Protein AF-A0A3A8MPB4-F1 (afdb_monomer)

Organism: NCBI:txid2316726

Radius of gyration: 15.82 Å; Cα contacts (8 Å, |Δi|>4): 151; chains: 1; bounding box: 32×38×38 Å

Mean predicted aligned error: 8.52 Å

Solvent-accessible surface area (backbone atoms only — not comparable to full-atom values): 6902 Å² total; per-residue (Å²): 133,52,73,61,56,52,35,52,52,52,51,55,52,46,45,71,63,47,26,82,72,33,52,68,92,41,68,49,80,48,73,33,69,42,77,19,94,80,68,63,79,90,67,67,32,68,52,77,57,98,90,45,29,35,36,37,81,90,43,82,70,82,65,63,92,92,56,89,81,86,77,69,76,42,76,46,53,72,68,57,28,54,55,50,46,54,48,70,39,97,86,18,89,49,46,35,82,66,45,72,51,76,50,49,20,57,73,78,67,84,126

Structure (mmCIF, N/CA/C/O backbone):
data_AF-A0A3A8MPB4-F1
#
_entry.id   AF-A0A3A8MPB4-F1
#
loop_
_atom_site.group_PDB
_atom_site.id
_atom_site.type_symbol
_atom_site.label_atom_id
_atom_site.label_alt_id
_atom_site.label_comp_id
_atom_site.label_asym_id
_atom_site.label_entity_id
_atom_site.label_seq_id
_atom_site.pdbx_PDB_ins_code
_atom_site.Cartn_x
_atom_site.Cartn_y
_atom_site.Cartn_z
_atom_site.occupancy
_atom_site.B_iso_or_equiv
_atom_site.auth_seq_id
_atom_site.auth_comp_id
_atom_site.auth_asym_id
_atom_site.auth_atom_id
_atom_site.pdbx_PDB_model_num
ATOM 1 N N . MET A 1 1 ? 17.895 13.078 -4.758 1.00 63.44 1 MET A N 1
ATOM 2 C CA . MET A 1 1 ? 17.176 12.393 -3.657 1.00 63.44 1 MET A CA 1
ATOM 3 C C . MET A 1 1 ? 17.333 10.894 -3.877 1.00 63.44 1 MET A C 1
ATOM 5 O O . MET A 1 1 ? 17.148 10.468 -5.008 1.00 63.44 1 MET A O 1
ATOM 9 N N . THR A 1 2 ? 17.754 10.116 -2.877 1.00 87.12 2 THR A N 1
ATOM 10 C CA . THR A 1 2 ? 17.976 8.663 -3.038 1.00 87.12 2 THR A CA 1
ATOM 11 C C . THR A 1 2 ? 16.652 7.891 -3.029 1.00 87.12 2 THR A C 1
ATOM 13 O O . THR A 1 2 ? 15.667 8.369 -2.464 1.00 87.12 2 THR A O 1
ATOM 16 N N . GLU A 1 3 ? 16.628 6.687 -3.611 1.00 82.12 3 GLU A N 1
ATOM 17 C CA . GLU A 1 3 ? 15.469 5.772 -3.602 1.00 82.12 3 GLU A CA 1
ATOM 18 C C . GLU A 1 3 ? 14.951 5.533 -2.171 1.00 82.12 3 GLU A C 1
ATOM 20 O O . GLU A 1 3 ? 13.760 5.684 -1.898 1.00 82.12 3 GLU A O 1
ATOM 25 N N . SER A 1 4 ? 15.85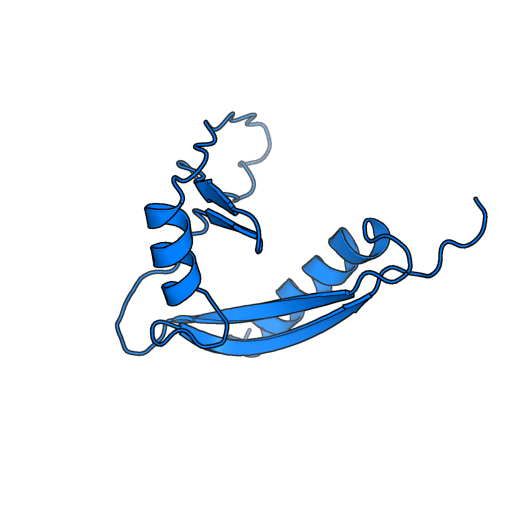9 5.301 -1.217 1.00 85.81 4 SER A N 1
ATOM 26 C CA . SER A 1 4 ? 15.524 5.159 0.205 1.00 85.81 4 SER A CA 1
ATOM 27 C C . SER A 1 4 ? 14.957 6.441 0.824 1.00 85.81 4 SER A C 1
ATOM 29 O O . SER A 1 4 ? 14.093 6.370 1.696 1.00 85.81 4 SER A O 1
ATOM 31 N N . GLY A 1 5 ? 15.415 7.619 0.388 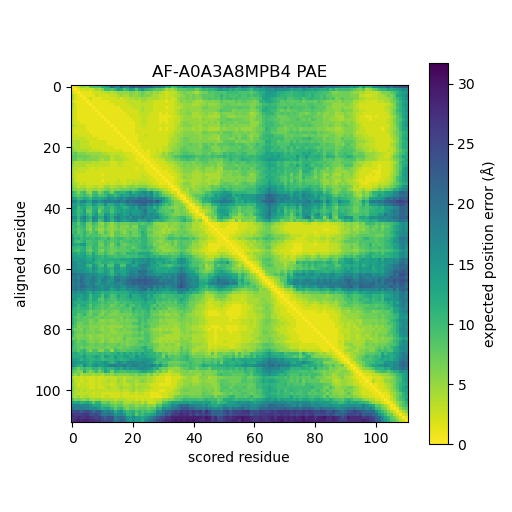1.00 88.75 5 GLY A N 1
ATOM 32 C CA . GLY A 1 5 ? 14.875 8.904 0.838 1.00 88.75 5 GLY A CA 1
ATOM 33 C C . GLY A 1 5 ? 13.437 9.128 0.364 1.00 88.75 5 GLY A C 1
ATOM 34 O O . GLY A 1 5 ? 12.583 9.531 1.154 1.00 88.75 5 GLY A O 1
ATOM 35 N N . VAL A 1 6 ? 13.150 8.795 -0.899 1.00 86.69 6 VAL A N 1
ATOM 36 C CA . VAL A 1 6 ? 11.789 8.840 -1.459 1.00 86.69 6 VAL A CA 1
ATOM 37 C C . VAL A 1 6 ? 10.877 7.847 -0.737 1.00 86.69 6 VAL A C 1
ATOM 39 O O . VAL A 1 6 ? 9.784 8.224 -0.318 1.00 86.69 6 VAL A O 1
ATOM 42 N N . ALA A 1 7 ? 11.339 6.609 -0.534 1.00 87.69 7 ALA A N 1
ATOM 43 C CA . ALA A 1 7 ? 10.602 5.569 0.180 1.00 87.69 7 ALA A CA 1
ATOM 44 C C . ALA A 1 7 ? 10.199 6.013 1.596 1.00 87.69 7 ALA A C 1
ATOM 46 O O . ALA A 1 7 ? 9.019 5.970 1.941 1.00 87.69 7 ALA A O 1
ATOM 47 N N . LYS A 1 8 ? 11.153 6.525 2.386 1.00 90.31 8 LYS A N 1
ATOM 48 C CA . LYS A 1 8 ? 10.888 7.042 3.739 1.00 90.31 8 LYS A CA 1
ATOM 49 C C . LYS A 1 8 ? 9.881 8.192 3.733 1.00 90.31 8 LYS A C 1
ATOM 51 O O . LYS A 1 8 ? 8.968 8.204 4.551 1.00 90.31 8 LYS A O 1
ATOM 56 N N . ASN A 1 9 ? 10.006 9.133 2.794 1.00 90.62 9 ASN A N 1
ATOM 57 C CA . ASN A 1 9 ? 9.058 10.241 2.671 1.00 90.62 9 ASN A CA 1
ATOM 58 C C . ASN A 1 9 ? 7.636 9.734 2.371 1.00 90.62 9 ASN A C 1
ATOM 60 O O . ASN A 1 9 ? 6.685 10.141 3.035 1.00 90.62 9 ASN A O 1
ATOM 64 N N . LYS A 1 10 ? 7.488 8.798 1.423 1.00 88.19 10 LYS A N 1
ATOM 65 C CA . LYS A 1 10 ? 6.187 8.204 1.076 1.00 88.19 10 LYS A CA 1
ATOM 66 C C . LYS A 1 10 ? 5.564 7.451 2.253 1.00 88.19 10 LYS A C 1
ATOM 68 O O . LYS A 1 10 ? 4.376 7.638 2.503 1.00 88.19 10 LYS A O 1
ATOM 73 N N . LEU A 1 11 ? 6.347 6.674 3.004 1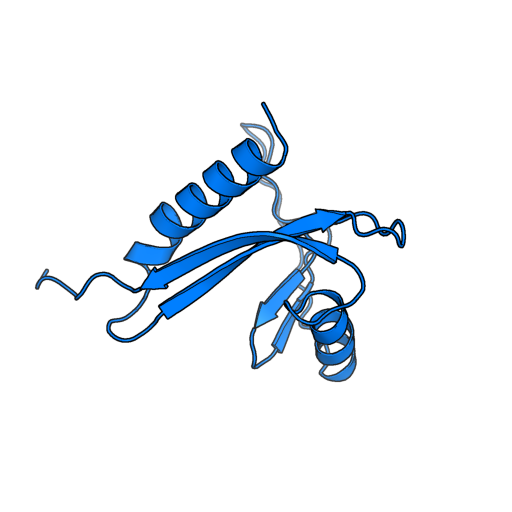.00 89.94 11 LEU A N 1
ATOM 74 C CA . LEU A 1 11 ? 5.861 5.981 4.203 1.00 89.94 11 LEU A CA 1
ATOM 75 C C . LEU A 1 11 ? 5.406 6.963 5.294 1.00 89.94 11 LEU A C 1
ATOM 77 O O . LEU A 1 11 ? 4.306 6.806 5.819 1.00 89.94 11 LEU A O 1
ATOM 81 N N . ALA A 1 12 ? 6.156 8.043 5.534 1.00 90.62 12 ALA A N 1
ATOM 82 C CA . ALA A 1 12 ? 5.756 9.092 6.475 1.00 90.62 12 ALA A CA 1
ATOM 83 C C . ALA A 1 12 ? 4.481 9.842 6.032 1.00 90.62 12 ALA A C 1
ATOM 85 O O . ALA A 1 12 ? 3.669 10.270 6.853 1.00 90.62 12 ALA A O 1
ATOM 86 N N . VAL A 1 13 ? 4.277 10.026 4.720 1.00 90.44 13 VAL A N 1
ATOM 87 C CA . VAL A 1 13 ? 3.019 10.566 4.173 1.00 90.44 13 VAL A CA 1
ATOM 88 C C . VAL A 1 13 ? 1.862 9.590 4.401 1.00 90.44 13 VAL A C 1
ATOM 90 O O . VAL A 1 13 ? 0.781 10.040 4.781 1.00 90.44 13 VAL A O 1
ATOM 93 N N . CYS A 1 14 ? 2.077 8.286 4.190 1.00 87.38 14 CYS A N 1
ATOM 94 C CA . CYS A 1 14 ? 1.081 7.252 4.476 1.00 87.38 14 CYS A CA 1
ATOM 95 C C . CYS A 1 14 ? 0.666 7.266 5.945 1.00 87.38 14 CYS A C 1
ATOM 97 O O . CYS A 1 14 ? -0.524 7.359 6.219 1.00 87.38 14 CYS A O 1
ATOM 99 N N . GLU A 1 15 ? 1.618 7.242 6.877 1.00 90.50 15 GLU A N 1
ATOM 100 C CA . GLU A 1 15 ? 1.332 7.300 8.314 1.00 90.50 15 GLU A CA 1
ATOM 101 C C . GLU A 1 15 ? 0.516 8.544 8.676 1.00 90.50 15 GLU A C 1
ATOM 103 O O . GLU A 1 15 ? -0.540 8.436 9.293 1.00 90.50 15 GLU A O 1
ATOM 108 N N . ARG A 1 16 ? 0.936 9.730 8.220 1.00 91.69 16 ARG A N 1
ATOM 109 C CA . ARG A 1 16 ? 0.230 10.983 8.525 1.00 91.69 16 ARG A CA 1
ATOM 110 C C . ARG A 1 16 ? -1.210 11.011 8.001 1.00 91.69 16 ARG A C 1
ATOM 112 O O . ARG A 1 16 ? -2.045 11.702 8.575 1.00 91.69 16 ARG A O 1
ATOM 119 N N . ARG A 1 17 ? -1.497 10.318 6.893 1.00 88.00 17 ARG A N 1
ATOM 120 C CA . ARG A 1 17 ? -2.832 10.293 6.271 1.00 88.00 17 ARG A CA 1
ATOM 121 C C . ARG A 1 17 ? -3.713 9.160 6.785 1.00 88.00 17 ARG A C 1
ATOM 123 O O . ARG A 1 17 ? -4.896 9.385 7.000 1.00 88.00 17 ARG A O 1
ATOM 130 N N . LEU A 1 18 ? -3.155 7.963 6.949 1.00 85.12 18 LEU A N 1
ATOM 131 C CA . LEU A 1 18 ? -3.894 6.768 7.355 1.00 85.12 18 LEU A CA 1
ATOM 132 C C . LEU A 1 18 ? -3.952 6.608 8.870 1.00 85.12 18 LEU A C 1
ATOM 134 O O . LEU A 1 18 ? -4.978 6.175 9.373 1.00 85.12 18 LEU A O 1
ATOM 138 N N . GLY A 1 19 ? -2.900 6.981 9.601 1.00 88.38 19 GLY A N 1
ATOM 139 C CA . GLY A 1 19 ? -2.834 6.866 11.060 1.00 88.38 19 GLY A CA 1
ATOM 140 C C . GLY A 1 19 ? -4.055 7.458 11.778 1.00 88.38 19 GLY A C 1
ATOM 141 O O . GLY A 1 19 ? -4.644 6.762 12.599 1.00 88.38 19 GLY A O 1
ATOM 142 N N . PRO A 1 20 ? -4.519 8.675 11.430 1.00 88.88 20 PRO A N 1
ATOM 143 C CA . PRO A 1 20 ? -5.726 9.258 12.026 1.00 88.88 20 PRO A CA 1
ATOM 144 C C . PRO A 1 20 ? -7.046 8.559 11.660 1.00 88.88 20 PRO A C 1
ATOM 146 O O . PRO A 1 20 ? -8.064 8.827 12.291 1.00 88.88 20 PRO A O 1
ATOM 149 N N . LEU A 1 21 ? -7.057 7.718 10.621 1.00 87.25 21 LEU A N 1
ATOM 150 C CA . LEU A 1 21 ? -8.236 6.972 10.163 1.00 87.25 21 LEU A CA 1
ATOM 151 C C . LEU A 1 21 ? -8.319 5.574 10.789 1.00 87.25 21 LEU A C 1
ATOM 153 O O . LEU A 1 21 ? -9.335 4.896 10.646 1.00 87.25 21 LEU A O 1
ATOM 157 N N . LEU A 1 22 ? -7.252 5.123 11.451 1.00 85.06 22 LEU A N 1
ATOM 158 C CA . LEU A 1 22 ? -7.195 3.810 12.073 1.00 85.06 22 LEU A CA 1
ATOM 159 C C . LEU A 1 22 ? -7.962 3.793 13.395 1.00 85.06 22 LEU A C 1
ATOM 161 O O . LEU A 1 22 ? -7.772 4.653 14.253 1.00 85.06 22 LEU A O 1
ATOM 165 N N . GLN A 1 23 ? -8.795 2.769 13.573 1.00 85.38 23 GLN A N 1
ATOM 166 C CA . GLN A 1 23 ? -9.454 2.503 14.848 1.00 85.38 23 GLN A CA 1
ATOM 167 C C . GLN A 1 23 ? -8.432 2.119 15.927 1.00 85.38 23 GLN A C 1
ATOM 169 O O . GLN A 1 23 ? -7.351 1.599 15.634 1.00 85.38 23 GLN A O 1
ATOM 174 N N . SER A 1 24 ? -8.801 2.338 17.192 1.00 85.44 24 SER A N 1
ATOM 175 C CA . SER A 1 24 ? -7.996 1.885 18.328 1.00 85.44 24 SER A CA 1
ATOM 176 C C . SER A 1 24 ? -7.761 0.373 18.245 1.00 85.44 24 SER A C 1
ATOM 178 O O . SER A 1 24 ? -8.678 -0.390 17.950 1.00 85.44 24 SER A O 1
ATOM 180 N N . GLY A 1 2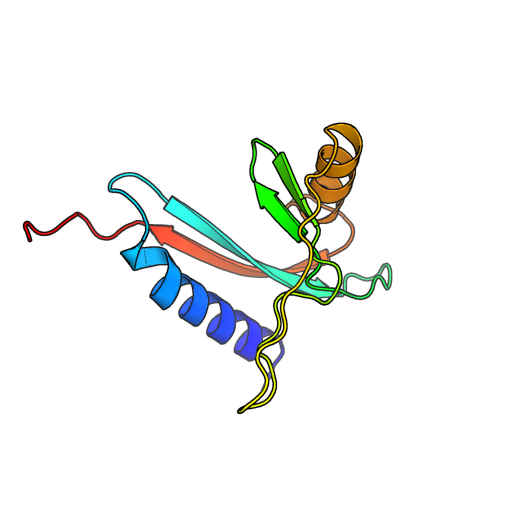5 ? -6.519 -0.055 18.470 1.00 83.00 25 GLY A N 1
ATOM 181 C CA . GLY A 1 25 ? -6.109 -1.458 18.346 1.00 83.00 25 GLY A CA 1
ATOM 182 C C . GLY A 1 25 ? -5.766 -1.913 16.922 1.00 83.00 25 GLY A C 1
ATOM 183 O O . GLY A 1 25 ? -5.225 -3.005 16.761 1.00 83.00 25 GLY A O 1
ATOM 184 N N . VAL A 1 26 ? -5.993 -1.089 15.892 1.00 83.88 26 VAL A N 1
ATOM 185 C CA . VAL A 1 26 ? -5.586 -1.400 14.514 1.00 83.88 26 VAL A CA 1
ATOM 186 C C . VAL A 1 26 ? -4.177 -0.876 14.245 1.00 83.88 26 VAL A C 1
ATOM 188 O O . VAL A 1 26 ? -3.850 0.280 14.523 1.00 83.88 26 VAL A O 1
ATOM 191 N N . SER A 1 27 ? -3.337 -1.726 13.652 1.00 85.75 27 SER A N 1
ATOM 192 C CA . SER A 1 27 ? -1.991 -1.357 13.208 1.00 85.75 27 SER A CA 1
ATOM 193 C C . SER A 1 27 ? -1.776 -1.714 11.747 1.00 85.75 27 SER A C 1
ATOM 195 O O . SER A 1 27 ? -2.163 -2.797 11.316 1.00 85.75 27 SER A O 1
ATOM 197 N N . ILE A 1 28 ? -1.104 -0.832 11.013 1.00 85.25 28 ILE A N 1
ATOM 198 C CA . ILE A 1 28 ? -0.714 -1.038 9.621 1.00 85.25 28 ILE A CA 1
ATOM 199 C C . ILE A 1 28 ? 0.786 -1.311 9.552 1.00 85.25 28 ILE A C 1
ATOM 201 O O . ILE A 1 28 ? 1.591 -0.631 10.191 1.00 85.25 28 ILE A O 1
ATOM 205 N N . ARG A 1 29 ? 1.165 -2.273 8.708 1.00 87.75 29 ARG A N 1
ATOM 206 C CA . ARG A 1 29 ? 2.527 -2.427 8.189 1.00 87.75 29 ARG A CA 1
ATOM 207 C C . ARG A 1 29 ? 2.561 -1.865 6.769 1.00 87.75 29 ARG A C 1
ATOM 209 O O . ARG A 1 29 ? 2.013 -2.469 5.855 1.00 87.75 29 ARG A O 1
ATOM 216 N N . ALA A 1 30 ? 3.207 -0.721 6.587 1.00 85.75 30 ALA A N 1
ATOM 217 C CA . ALA A 1 30 ? 3.398 -0.099 5.284 1.00 85.75 30 ALA A CA 1
ATOM 218 C C . ALA A 1 30 ? 4.767 -0.478 4.706 1.00 85.75 30 ALA A C 1
ATOM 220 O O . ALA A 1 30 ? 5.782 -0.456 5.405 1.00 85.75 30 ALA A O 1
ATOM 221 N N . LEU A 1 31 ? 4.791 -0.826 3.421 1.00 85.00 31 LEU A N 1
ATOM 222 C CA . LEU A 1 31 ? 5.982 -1.282 2.709 1.00 85.00 31 LEU A CA 1
ATOM 223 C C . LEU A 1 31 ? 6.244 -0.363 1.520 1.00 85.00 31 LEU A C 1
ATOM 225 O O . LEU A 1 31 ? 5.350 -0.098 0.721 1.00 85.00 31 LEU A O 1
ATOM 229 N N . ALA A 1 32 ? 7.481 0.101 1.394 1.00 85.44 32 ALA A N 1
ATOM 230 C CA . ALA A 1 32 ? 7.973 0.748 0.193 1.00 85.44 32 ALA A CA 1
ATOM 231 C C . ALA A 1 32 ? 8.808 -0.271 -0.578 1.00 85.44 32 ALA A C 1
ATOM 233 O O . ALA A 1 32 ? 9.885 -0.691 -0.141 1.00 85.44 32 ALA A O 1
ATOM 234 N N . LEU A 1 33 ? 8.272 -0.677 -1.717 1.00 81.31 33 LEU A N 1
ATOM 235 C CA . LEU A 1 33 ? 8.859 -1.670 -2.595 1.00 81.31 33 LEU A CA 1
ATOM 236 C C . LEU A 1 33 ? 9.484 -0.973 -3.807 1.00 81.31 33 LEU A C 1
ATOM 238 O O . LEU A 1 33 ? 8.945 0.002 -4.328 1.00 81.31 33 LEU A O 1
ATOM 242 N N . GLY A 1 34 ? 10.640 -1.470 -4.226 1.00 78.00 34 GLY A N 1
ATOM 243 C CA . GLY A 1 34 ? 11.340 -1.056 -5.433 1.00 78.00 34 GLY A CA 1
ATOM 244 C C . GLY A 1 34 ? 11.270 -2.126 -6.509 1.00 78.00 34 GLY A C 1
ATOM 245 O O . GLY A 1 34 ? 10.874 -3.270 -6.262 1.00 78.00 34 GLY A O 1
ATOM 246 N N . LYS A 1 35 ? 11.712 -1.759 -7.712 1.00 75.56 35 LYS A N 1
ATOM 247 C CA . LYS A 1 35 ? 11.828 -2.690 -8.835 1.00 75.56 35 LYS A CA 1
ATOM 248 C C . LYS A 1 35 ? 12.773 -3.840 -8.456 1.00 75.56 35 LYS A C 1
ATOM 250 O O . LYS A 1 35 ? 13.937 -3.599 -8.139 1.00 75.56 35 LYS A O 1
ATOM 255 N N . GLY A 1 36 ? 12.266 -5.074 -8.461 1.00 69.56 36 GLY A N 1
ATOM 256 C CA . GLY A 1 36 ? 13.091 -6.273 -8.308 1.00 69.56 36 GLY A CA 1
ATOM 257 C C . GLY A 1 36 ? 13.858 -6.608 -9.592 1.00 69.56 36 GLY A C 1
ATOM 258 O O . GLY A 1 36 ? 13.610 -6.029 -10.655 1.00 69.56 36 GLY A O 1
ATOM 259 N N . GLY A 1 37 ? 14.789 -7.563 -9.510 1.00 62.72 37 GLY A N 1
ATOM 260 C CA . GLY A 1 37 ? 15.639 -7.962 -10.643 1.00 62.72 37 GLY A CA 1
ATOM 261 C C . GLY A 1 37 ? 14.864 -8.481 -11.861 1.00 62.72 37 GLY A C 1
ATOM 262 O O . GLY A 1 37 ? 15.322 -8.321 -12.987 1.00 62.72 37 GLY A O 1
ATOM 263 N N . ALA A 1 38 ? 13.652 -9.009 -11.653 1.00 64.81 38 ALA A N 1
ATOM 264 C CA . ALA A 1 38 ? 12.781 -9.566 -12.693 1.00 64.81 38 ALA A CA 1
ATOM 265 C C . ALA A 1 38 ? 12.141 -8.523 -13.637 1.00 64.81 38 ALA A C 1
ATOM 267 O O . ALA A 1 38 ? 11.380 -8.877 -14.531 1.00 64.81 38 ALA A O 1
ATOM 268 N N . GLY A 1 39 ? 12.427 -7.228 -13.472 1.00 56.81 39 GLY A N 1
ATOM 269 C CA . GLY A 1 39 ? 12.143 -6.244 -14.520 1.00 56.81 39 GLY A CA 1
ATOM 270 C C . GLY A 1 39 ? 10.710 -5.700 -14.584 1.00 56.81 39 GLY A C 1
ATOM 271 O O . GLY A 1 39 ? 10.484 -4.756 -15.345 1.00 56.81 39 GLY A O 1
ATOM 272 N N . VAL A 1 40 ? 9.770 -6.209 -13.780 1.00 61.19 40 VAL A N 1
ATOM 273 C CA . VAL A 1 40 ? 8.357 -5.793 -13.823 1.00 61.19 40 VAL A CA 1
ATOM 274 C C . VAL A 1 40 ? 8.211 -4.325 -13.413 1.00 61.19 40 VAL A C 1
ATOM 276 O O . VAL A 1 40 ? 8.744 -3.875 -12.397 1.00 61.19 40 VAL A O 1
ATOM 279 N N . LYS A 1 41 ? 7.514 -3.544 -14.242 1.00 63.06 41 LYS A N 1
ATOM 280 C CA . LYS A 1 41 ? 7.234 -2.133 -13.968 1.00 63.06 41 LYS A CA 1
ATOM 281 C C . LYS A 1 41 ? 6.130 -2.043 -12.915 1.00 63.06 41 LYS A C 1
ATOM 283 O O . LYS A 1 41 ? 5.040 -2.570 -13.117 1.00 63.06 41 LYS A O 1
ATOM 288 N N . MET A 1 42 ? 6.408 -1.353 -11.811 1.00 63.34 42 MET A N 1
ATOM 289 C CA . MET A 1 42 ? 5.382 -1.044 -10.820 1.00 63.34 42 MET A CA 1
ATOM 290 C C . MET A 1 42 ? 4.366 -0.073 -11.416 1.00 63.34 42 MET A C 1
ATOM 292 O O . MET A 1 42 ? 4.719 1.024 -11.851 1.00 63.34 42 MET A O 1
ATOM 296 N N . HIS A 1 43 ? 3.107 -0.492 -11.425 1.00 64.94 43 HIS A N 1
ATOM 297 C CA . HIS A 1 43 ? 1.970 0.341 -11.776 1.00 64.94 43 HIS A CA 1
ATOM 298 C C . HIS A 1 43 ? 0.999 0.336 -10.595 1.00 64.94 43 HIS A C 1
ATOM 300 O O . HIS A 1 43 ? 0.624 -0.735 -10.118 1.00 64.94 43 HIS A O 1
ATOM 306 N N . ASN A 1 44 ? 0.593 1.521 -10.134 1.00 64.44 44 ASN A N 1
ATOM 307 C CA . ASN A 1 44 ? -0.358 1.703 -9.033 1.00 64.44 44 ASN A CA 1
ATOM 308 C C . ASN A 1 44 ? -1.779 1.321 -9.481 1.00 64.44 44 ASN A C 1
ATOM 310 O O . ASN A 1 44 ? -2.618 2.193 -9.684 1.00 64.44 44 ASN A O 1
ATOM 314 N N . ARG A 1 45 ? -2.022 0.025 -9.700 1.00 76.44 45 ARG A N 1
ATOM 315 C CA . ARG A 1 45 ? -3.263 -0.502 -10.291 1.00 76.44 45 ARG A CA 1
ATOM 316 C C . ARG A 1 45 ? -4.147 -1.250 -9.318 1.00 76.44 45 ARG A C 1
ATOM 318 O O . ARG A 1 45 ? -5.239 -1.632 -9.708 1.00 76.44 45 ARG A O 1
ATOM 325 N N . TYR A 1 46 ? -3.694 -1.504 -8.095 1.00 82.94 46 TYR A N 1
ATOM 326 C CA . TYR A 1 46 ? -4.446 -2.347 -7.177 1.00 82.94 46 TYR A CA 1
ATOM 327 C C . TYR A 1 46 ? -4.485 -1.774 -5.768 1.00 82.94 46 TYR A C 1
ATOM 329 O O . TYR A 1 46 ? -3.487 -1.260 -5.264 1.00 82.94 46 TYR A O 1
ATOM 337 N N . VAL A 1 47 ? -5.637 -1.933 -5.125 1.00 85.19 47 VAL A N 1
ATOM 338 C CA . VAL A 1 47 ? -5.789 -1.874 -3.672 1.00 85.19 47 VAL A CA 1
ATOM 339 C C . VAL A 1 47 ? -6.090 -3.295 -3.224 1.00 85.19 47 VAL A C 1
ATOM 341 O O . VAL A 1 47 ? -7.108 -3.855 -3.616 1.00 85.19 47 VAL A O 1
ATOM 344 N N . LEU A 1 48 ? -5.196 -3.898 -2.448 1.00 84.44 48 LEU A N 1
ATOM 345 C CA . LEU A 1 48 ? -5.335 -5.273 -1.972 1.00 84.44 48 LEU A CA 1
ATOM 346 C C . LEU A 1 48 ? -5.466 -5.285 -0.445 1.00 84.44 48 LEU A C 1
ATOM 348 O O . LEU A 1 48 ? -4.780 -4.537 0.246 1.00 84.44 48 LEU A O 1
ATOM 352 N N . THR A 1 49 ? -6.330 -6.154 0.064 1.00 82.19 49 THR A N 1
ATOM 353 C CA . THR A 1 49 ? -6.576 -6.417 1.493 1.00 82.19 49 THR A CA 1
ATOM 354 C C . THR A 1 49 ? -6.568 -7.926 1.732 1.00 82.19 49 THR A C 1
ATOM 356 O O . THR A 1 49 ? -6.600 -8.685 0.761 1.00 82.19 49 THR A O 1
ATOM 359 N N . GLU A 1 50 ? -6.581 -8.395 2.983 1.00 79.69 50 GLU A N 1
ATOM 360 C CA . GLU A 1 50 ? -6.658 -9.841 3.245 1.00 79.69 50 GLU A CA 1
ATOM 361 C C . GLU A 1 50 ? -7.955 -10.484 2.722 1.00 79.69 50 GLU A C 1
ATOM 363 O O . GLU A 1 50 ? -7.970 -11.675 2.420 1.00 79.69 50 GLU A O 1
ATOM 368 N N . VAL A 1 51 ? -9.037 -9.708 2.589 1.00 82.31 51 VAL A N 1
ATOM 369 C CA . VAL A 1 51 ? -10.368 -10.212 2.204 1.00 82.31 51 VAL A CA 1
ATOM 370 C C . VAL A 1 51 ? -10.690 -10.048 0.717 1.00 82.31 51 VAL A C 1
ATOM 372 O O . VAL A 1 51 ? -11.684 -10.593 0.244 1.00 82.31 51 VAL A O 1
ATOM 375 N N . GLY A 1 52 ? -9.879 -9.300 -0.034 1.00 86.50 52 GLY A N 1
ATOM 376 C CA . GLY A 1 52 ? -10.126 -9.056 -1.452 1.00 86.50 52 GLY A CA 1
ATOM 377 C C . GLY A 1 52 ? -9.305 -7.909 -2.028 1.00 86.50 52 GLY A C 1
ATOM 378 O O . GLY A 1 52 ? -8.403 -7.370 -1.381 1.00 86.50 52 GLY A O 1
ATOM 379 N N . GLY A 1 53 ? -9.609 -7.527 -3.266 1.00 89.00 53 GLY A N 1
ATOM 380 C CA . GLY A 1 53 ? -8.880 -6.470 -3.951 1.00 89.00 53 GLY A CA 1
ATOM 381 C C . GLY A 1 53 ? -9.697 -5.730 -4.998 1.00 89.00 53 GLY A C 1
ATOM 382 O O . GLY A 1 53 ? -10.672 -6.250 -5.535 1.00 89.00 53 GLY A O 1
ATOM 383 N N . LEU A 1 54 ? -9.265 -4.511 -5.289 1.00 90.50 54 LEU A N 1
ATOM 384 C CA . LEU A 1 54 ? -9.803 -3.643 -6.327 1.00 90.50 54 LEU A CA 1
ATOM 385 C C . LEU A 1 54 ? -8.709 -3.362 -7.350 1.00 90.50 54 LEU A C 1
ATOM 387 O O . LEU A 1 54 ? -7.583 -3.043 -6.967 1.00 90.50 54 LEU A O 1
ATOM 391 N N . ALA A 1 55 ? -9.047 -3.446 -8.632 1.00 88.94 55 ALA A N 1
ATOM 392 C CA . ALA A 1 55 ? -8.242 -2.912 -9.716 1.00 88.94 55 ALA A CA 1
ATOM 393 C C . ALA A 1 55 ? -8.699 -1.499 -10.090 1.00 88.94 55 ALA A C 1
ATOM 395 O O . ALA A 1 55 ? -9.893 -1.203 -10.128 1.00 88.94 55 ALA A O 1
ATOM 396 N N . VAL A 1 56 ? -7.715 -0.662 -10.388 1.00 86.56 56 VAL A N 1
ATOM 397 C CA . VAL A 1 56 ? -7.815 0.740 -10.781 1.00 86.56 56 VAL A CA 1
ATOM 398 C C . VAL A 1 56 ? -7.184 0.835 -12.168 1.00 86.56 56 VAL A C 1
ATOM 400 O O . VAL A 1 56 ? -6.018 0.460 -12.338 1.00 86.56 56 VAL A O 1
ATOM 403 N N . GLN A 1 57 ? -7.955 1.253 -13.170 1.00 77.56 57 GLN A N 1
ATOM 404 C CA . GLN A 1 57 ? -7.543 1.167 -14.576 1.00 77.56 57 GLN A CA 1
ATOM 405 C C . GLN A 1 57 ? -6.563 2.281 -14.944 1.00 77.56 57 GLN A C 1
ATOM 407 O O . GLN A 1 57 ? -5.517 2.028 -15.551 1.00 77.56 57 GLN A O 1
ATOM 412 N N . THR A 1 58 ? -6.880 3.506 -14.528 1.00 72.75 58 THR A N 1
ATOM 413 C CA . THR A 1 58 ? -6.120 4.713 -14.874 1.00 72.75 58 THR A CA 1
ATOM 414 C C . THR A 1 58 ? -5.001 4.981 -13.860 1.00 72.75 58 THR A C 1
ATOM 416 O O . THR A 1 58 ? -3.947 5.515 -14.208 1.00 72.75 58 THR A O 1
ATOM 419 N N . GLY A 1 59 ? -5.181 4.500 -12.627 1.00 68.12 59 GLY A N 1
ATOM 420 C CA . GLY A 1 59 ? -4.206 4.545 -11.538 1.00 68.12 59 GLY A CA 1
ATOM 421 C C . GLY A 1 59 ? -4.626 5.475 -10.398 1.00 68.12 59 GLY A C 1
ATOM 422 O O . GLY A 1 59 ? -5.578 6.236 -10.504 1.00 68.12 59 GLY A O 1
ATOM 423 N N . LEU A 1 60 ? -3.908 5.408 -9.275 1.00 70.00 60 LEU A N 1
ATOM 424 C CA . LEU A 1 60 ? -4.204 6.188 -8.058 1.00 70.00 60 LEU A CA 1
ATOM 425 C C . LEU A 1 60 ? -3.489 7.552 -7.999 1.00 70.00 60 LEU A C 1
ATOM 427 O O . LEU A 1 60 ? -3.338 8.138 -6.921 1.00 70.00 60 LEU A O 1
ATOM 431 N N . ASP A 1 61 ? -2.983 8.036 -9.131 1.00 68.25 61 ASP A N 1
ATOM 432 C CA . ASP A 1 61 ? -2.196 9.265 -9.178 1.00 68.25 61 ASP A CA 1
ATOM 433 C C . ASP A 1 61 ? -3.087 10.514 -9.071 1.00 68.25 61 ASP A C 1
ATOM 435 O O . ASP A 1 61 ? -4.285 10.495 -9.345 1.00 68.25 61 ASP A O 1
ATOM 439 N N . GLN A 1 62 ? -2.506 11.629 -8.619 1.00 63.38 62 GLN A N 1
ATOM 440 C CA . GLN A 1 62 ? -3.248 12.886 -8.540 1.00 63.38 62 GLN A CA 1
ATOM 441 C C . GLN A 1 62 ? -3.457 13.458 -9.940 1.00 63.38 62 GLN A C 1
ATOM 443 O O . GLN A 1 62 ? -2.498 13.641 -10.690 1.00 63.38 62 GLN A O 1
ATOM 448 N N . ASN A 1 63 ? -4.701 13.820 -10.242 1.00 62.03 63 ASN A N 1
ATOM 449 C CA . ASN A 1 63 ? -5.036 14.586 -11.434 1.00 62.03 63 ASN A CA 1
ATOM 450 C C . ASN A 1 63 ? -4.229 15.893 -11.495 1.00 62.03 63 ASN A C 1
ATOM 452 O O . ASN A 1 63 ? -3.950 16.527 -10.470 1.00 62.03 63 ASN A O 1
ATOM 456 N N . ALA A 1 64 ? -3.921 16.350 -12.710 1.00 61.88 64 ALA A N 1
ATOM 457 C CA . ALA A 1 64 ? -3.443 17.712 -12.915 1.00 61.88 64 ALA A CA 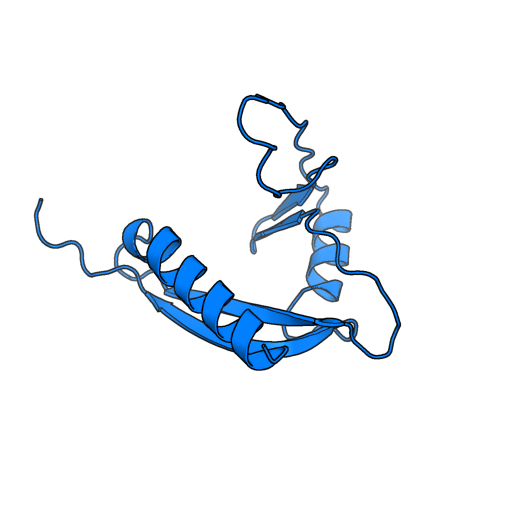1
ATOM 458 C C . ALA A 1 64 ? -4.480 18.711 -12.361 1.00 61.88 64 ALA A C 1
ATOM 460 O O . ALA A 1 64 ? -5.692 18.511 -12.516 1.00 61.88 64 ALA A O 1
ATOM 461 N N . ARG A 1 65 ? -4.015 19.785 -11.700 1.00 58.81 65 ARG A N 1
ATOM 462 C CA . ARG A 1 65 ? -4.897 20.810 -11.110 1.00 58.81 65 ARG A CA 1
ATOM 463 C C . ARG A 1 65 ? -5.941 21.266 -12.134 1.00 58.81 65 ARG A C 1
ATOM 465 O O . ARG A 1 65 ? -5.585 21.675 -13.231 1.00 58.81 65 ARG A O 1
ATOM 472 N N . GLY A 1 66 ? -7.215 21.220 -11.745 1.00 61.41 66 GLY A N 1
ATOM 473 C CA . GLY A 1 66 ? -8.341 21.648 -12.583 1.00 61.41 66 GLY A CA 1
ATOM 474 C C . GLY A 1 66 ? -9.045 20.526 -13.349 1.00 61.41 66 GLY A C 1
ATOM 475 O O . GLY A 1 66 ? -10.078 20.788 -13.954 1.00 61.41 66 GLY A O 1
ATOM 476 N N . THR A 1 67 ? -8.561 19.281 -13.281 1.00 64.88 67 THR A N 1
ATOM 477 C CA . THR A 1 67 ? -9.230 18.131 -13.911 1.00 64.88 67 THR A CA 1
ATOM 478 C C . THR A 1 67 ? -9.865 17.216 -12.860 1.00 64.88 67 THR A C 1
ATOM 480 O O . THR A 1 67 ? -9.220 16.775 -11.907 1.00 64.88 67 THR A O 1
ATOM 483 N N . ARG A 1 68 ? -11.170 16.957 -13.002 1.00 66.69 68 ARG A N 1
ATOM 484 C CA . ARG A 1 68 ? -11.895 15.931 -12.240 1.00 66.69 68 ARG A CA 1
ATOM 485 C C . ARG A 1 68 ? -12.066 14.721 -13.148 1.00 66.69 68 ARG A C 1
ATOM 487 O O . ARG A 1 68 ? -12.959 14.715 -13.984 1.00 66.69 68 ARG A O 1
ATOM 494 N N . GLN A 1 69 ? -11.179 13.745 -13.010 1.00 70.12 69 GLN A N 1
ATOM 495 C CA . GLN A 1 69 ? -11.320 12.451 -13.668 1.00 70.12 69 GLN A CA 1
ATOM 496 C C . GLN A 1 69 ? -12.004 11.467 -12.720 1.00 70.12 69 GLN A C 1
ATOM 498 O O . GLN A 1 69 ? -11.718 11.454 -11.521 1.00 70.12 69 GLN A O 1
ATOM 503 N N . THR A 1 70 ? -12.924 10.685 -13.269 1.00 76.12 70 THR A N 1
ATOM 504 C CA . THR A 1 70 ? -13.515 9.505 -12.637 1.00 76.12 70 THR A CA 1
ATOM 505 C C . THR A 1 70 ? -12.809 8.270 -13.182 1.00 76.12 70 THR A C 1
ATOM 507 O O . THR A 1 70 ? -12.409 8.273 -14.345 1.00 76.12 70 THR A O 1
ATOM 510 N N . ASP A 1 71 ? -12.667 7.231 -12.365 1.00 79.50 71 ASP A N 1
ATOM 511 C CA . ASP A 1 71 ? -12.114 5.945 -12.794 1.00 79.50 71 ASP A CA 1
ATOM 512 C C . ASP A 1 71 ? -13.071 4.827 -12.388 1.00 79.50 71 ASP A C 1
ATOM 514 O O . ASP A 1 71 ? -13.704 4.901 -11.328 1.00 79.50 71 ASP A O 1
ATOM 518 N N . ASP A 1 72 ? -13.160 3.801 -13.227 1.00 85.12 72 ASP A N 1
ATOM 519 C CA . ASP A 1 72 ? -13.953 2.617 -12.931 1.00 85.12 72 ASP A CA 1
ATOM 520 C C . ASP A 1 72 ? -13.137 1.660 -12.065 1.00 85.12 72 ASP A C 1
ATOM 522 O O . ASP A 1 72 ? -12.005 1.281 -12.386 1.00 85.12 72 ASP A O 1
ATOM 526 N N . LEU A 1 73 ? -13.731 1.245 -10.948 1.00 87.62 73 LEU A N 1
ATOM 527 C CA . LEU A 1 73 ? -13.122 0.292 -10.031 1.00 87.62 73 LEU A CA 1
ATOM 528 C C . LEU A 1 73 ? -13.652 -1.105 -10.320 1.00 87.62 73 LEU A C 1
ATOM 530 O O . LEU A 1 73 ? -14.858 -1.345 -10.305 1.00 87.62 73 LEU A O 1
ATOM 534 N N . THR A 1 74 ? -12.744 -2.049 -10.552 1.00 90.94 74 THR A N 1
ATOM 535 C CA . THR A 1 74 ? -13.106 -3.454 -10.765 1.00 90.94 74 THR A CA 1
ATOM 536 C C . THR A 1 74 ? -12.807 -4.261 -9.512 1.00 90.94 74 THR A C 1
ATOM 538 O O . THR A 1 74 ? -11.657 -4.333 -9.082 1.00 90.94 74 THR A O 1
ATOM 541 N N . VAL A 1 75 ? -13.821 -4.904 -8.934 1.00 93.31 75 VAL A N 1
ATOM 542 C CA . VAL A 1 75 ? -13.612 -5.890 -7.865 1.00 93.31 75 VAL A CA 1
ATOM 543 C C . VAL A 1 75 ? -12.925 -7.115 -8.453 1.00 93.31 75 VAL A C 1
ATOM 545 O O . VAL A 1 75 ? -13.382 -7.673 -9.449 1.00 93.31 75 VAL A O 1
ATOM 548 N N . LEU A 1 76 ? -11.808 -7.522 -7.853 1.00 93.50 76 LEU A N 1
ATOM 549 C CA . LEU A 1 76 ? -11.081 -8.708 -8.281 1.00 93.50 76 LEU A CA 1
ATOM 550 C C . LEU A 1 76 ? -11.852 -9.970 -7.895 1.00 93.50 76 LEU A C 1
ATOM 552 O O . LEU A 1 76 ? -12.347 -10.092 -6.774 1.00 93.50 76 LEU A O 1
ATOM 556 N N . SER A 1 77 ? -11.875 -10.944 -8.803 1.00 94.75 77 SER A N 1
ATOM 557 C CA . SER A 1 77 ? -12.203 -12.325 -8.437 1.00 94.75 77 SER A CA 1
ATOM 558 C C . SER A 1 77 ? -11.205 -12.864 -7.409 1.00 94.75 77 SER A C 1
ATOM 560 O O . SER A 1 77 ? -10.090 -12.348 -7.263 1.00 94.75 77 SER A O 1
ATOM 562 N N . LYS A 1 78 ? -11.583 -13.940 -6.716 1.00 93.31 78 LYS A N 1
ATOM 563 C CA . LYS A 1 78 ? -10.733 -14.598 -5.718 1.00 93.31 78 LYS A CA 1
ATOM 564 C C . LYS A 1 78 ? -9.391 -15.033 -6.314 1.00 93.31 78 LYS A C 1
ATOM 566 O O . LYS A 1 78 ? -8.349 -14.851 -5.693 1.00 93.31 78 LYS A O 1
ATOM 571 N N . GLU A 1 79 ? -9.405 -15.560 -7.532 1.00 93.50 79 GLU A N 1
ATOM 572 C CA . GLU A 1 79 ? -8.223 -16.057 -8.237 1.00 93.50 79 GLU A CA 1
ATOM 573 C C . GLU A 1 79 ? -7.298 -14.903 -8.638 1.00 93.50 79 GLU A C 1
ATOM 575 O O . GLU A 1 79 ? -6.084 -14.970 -8.440 1.00 93.50 79 GLU A O 1
ATOM 580 N N . GLN A 1 80 ? -7.870 -13.807 -9.151 1.00 91.38 80 GLN A N 1
ATOM 581 C CA . GLN A 1 80 ? 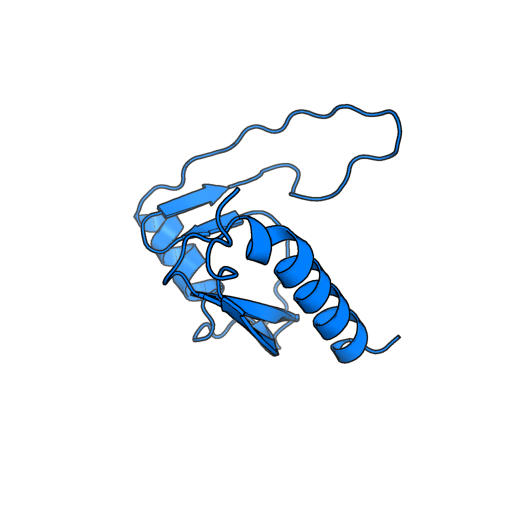-7.108 -12.599 -9.470 1.00 91.38 80 GLN A CA 1
ATOM 582 C C . GLN A 1 80 ? -6.505 -11.973 -8.213 1.00 91.38 80 GLN A C 1
ATOM 584 O O . GLN A 1 80 ? -5.340 -11.576 -8.235 1.00 91.38 80 GLN A O 1
ATOM 589 N N . HIS A 1 81 ? -7.272 -11.895 -7.123 1.00 91.62 81 HIS A N 1
ATOM 590 C CA . HIS A 1 81 ? -6.782 -11.407 -5.838 1.00 91.62 81 HIS A CA 1
ATOM 591 C C . HIS A 1 81 ? -5.614 -12.255 -5.335 1.00 91.62 81 HIS A C 1
ATOM 593 O O . HIS A 1 81 ? -4.560 -11.689 -5.072 1.00 91.62 81 HIS A O 1
ATOM 599 N N . ALA A 1 82 ? -5.749 -13.582 -5.289 1.00 89.12 82 ALA A N 1
ATOM 600 C CA . ALA A 1 82 ? -4.690 -14.477 -4.825 1.00 89.12 82 ALA A CA 1
ATOM 601 C C . ALA A 1 82 ? -3.405 -14.346 -5.662 1.00 89.12 82 ALA A C 1
ATOM 603 O O . ALA A 1 82 ? -2.311 -14.230 -5.105 1.00 89.12 82 ALA A O 1
ATOM 604 N N . ALA A 1 83 ? -3.534 -14.291 -6.993 1.00 87.44 83 ALA A N 1
ATOM 605 C CA . ALA A 1 83 ? -2.398 -14.102 -7.890 1.00 87.44 83 ALA A CA 1
ATOM 606 C C . ALA A 1 83 ? -1.681 -12.770 -7.619 1.00 87.44 83 ALA A C 1
ATOM 608 O O . ALA A 1 83 ? -0.473 -12.753 -7.385 1.00 87.44 83 ALA A O 1
ATOM 609 N N . ARG A 1 84 ? -2.420 -11.652 -7.567 1.00 86.38 84 ARG A N 1
ATOM 610 C CA . ARG A 1 84 ? -1.828 -10.333 -7.290 1.00 86.38 84 ARG A CA 1
ATOM 611 C C . ARG A 1 84 ? -1.266 -10.251 -5.869 1.00 86.38 84 ARG A C 1
ATOM 613 O O . ARG A 1 84 ? -0.187 -9.702 -5.678 1.00 86.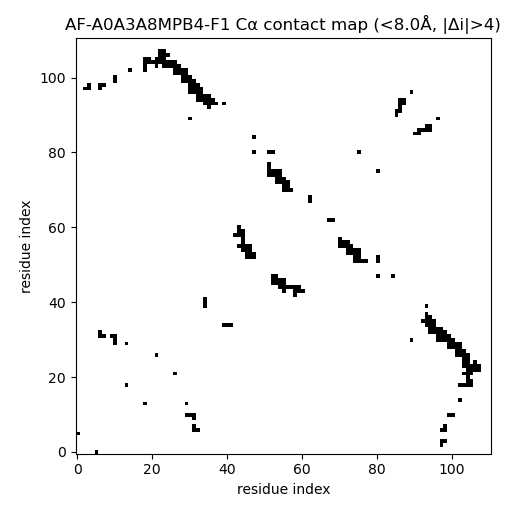38 84 ARG A O 1
ATOM 620 N N . TRP A 1 85 ? -1.939 -10.832 -4.879 1.00 85.44 85 TRP A N 1
ATOM 621 C CA . TRP A 1 85 ? -1.446 -10.889 -3.504 1.00 85.44 85 TRP A CA 1
ATOM 622 C C . TRP A 1 85 ? -0.086 -11.586 -3.437 1.00 85.44 85 TRP A C 1
ATOM 624 O O . TRP A 1 85 ? 0.834 -11.040 -2.843 1.00 85.44 85 TRP A O 1
ATOM 634 N N . SER A 1 86 ? 0.088 -12.718 -4.127 1.00 82.31 86 SER A N 1
ATOM 635 C CA . SER A 1 86 ? 1.369 -13.442 -4.157 1.00 82.31 86 SER A CA 1
ATOM 636 C C . SER A 1 86 ? 2.525 -12.661 -4.805 1.00 82.31 86 SER A C 1
ATOM 638 O O . SER A 1 86 ? 3.688 -12.863 -4.461 1.00 82.31 86 SER A O 1
ATOM 640 N N . GLU A 1 87 ? 2.223 -11.740 -5.725 1.00 78.56 87 GLU A N 1
ATOM 641 C CA . GLU A 1 87 ? 3.220 -10.906 -6.411 1.00 78.56 87 GLU A CA 1
ATOM 642 C C . GLU A 1 87 ? 3.646 -9.687 -5.575 1.00 78.56 87 GLU A C 1
ATOM 644 O O . GLU A 1 87 ? 4.798 -9.242 -5.649 1.00 78.56 87 GLU A O 1
ATOM 649 N N . PHE A 1 88 ? 2.706 -9.121 -4.810 1.00 75.31 88 PHE A N 1
ATOM 650 C CA . PHE A 1 88 ? 2.873 -7.850 -4.098 1.00 75.31 88 PHE A CA 1
ATOM 651 C C . PHE A 1 88 ? 2.966 -7.991 -2.574 1.00 75.31 88 PHE A C 1
ATOM 653 O O . PHE A 1 88 ? 3.186 -6.985 -1.894 1.00 75.31 88 PHE A O 1
ATOM 660 N N . SER A 1 89 ? 2.825 -9.199 -2.021 1.00 72.44 89 SER A N 1
ATOM 661 C CA . SER A 1 89 ? 3.066 -9.423 -0.597 1.00 72.44 89 SER A CA 1
ATOM 662 C C . SER A 1 89 ? 4.549 -9.201 -0.255 1.00 72.44 89 SER A C 1
ATOM 664 O O . SER A 1 89 ? 5.418 -9.320 -1.125 1.00 72.44 89 SER A O 1
ATOM 666 N N . PRO A 1 90 ? 4.878 -8.863 1.006 1.00 64.56 90 PRO A N 1
ATOM 667 C CA . PRO A 1 90 ? 6.264 -8.756 1.470 1.00 64.56 90 PRO A CA 1
ATOM 668 C C . PRO A 1 90 ? 7.130 -9.999 1.195 1.00 64.56 90 PRO A C 1
ATOM 670 O O . PRO A 1 90 ? 8.350 -9.876 1.132 1.00 64.56 90 PRO A O 1
ATOM 673 N N . GLU A 1 91 ? 6.513 -11.171 1.054 1.00 68.50 91 GLU A N 1
ATOM 674 C CA . GLU A 1 91 ? 7.147 -12.457 0.740 1.00 68.50 91 GLU A CA 1
ATOM 675 C C . GLU A 1 91 ? 7.280 -12.712 -0.775 1.00 68.50 91 GLU A C 1
ATOM 677 O O . GLU A 1 91 ? 7.885 -13.702 -1.187 1.00 68.50 91 GLU A O 1
ATOM 682 N N . GLY A 1 92 ? 6.719 -11.835 -1.613 1.00 65.25 92 GLY A N 1
ATOM 683 C CA . GLY A 1 92 ? 6.720 -11.957 -3.065 1.00 65.25 92 GLY A CA 1
ATOM 684 C C . GLY A 1 92 ? 8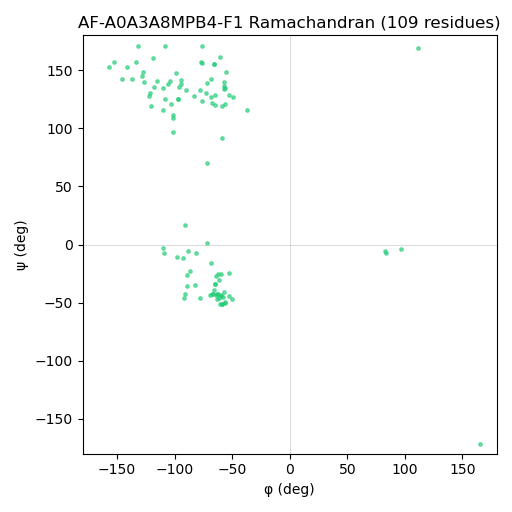.108 -11.776 -3.688 1.00 65.25 92 GLY A C 1
ATOM 685 O O . GLY A 1 92 ? 8.899 -10.921 -3.295 1.00 65.25 92 GLY A O 1
ATOM 686 N N . VAL A 1 93 ? 8.391 -12.557 -4.733 1.00 62.97 93 VAL A N 1
ATOM 687 C CA . VAL A 1 93 ? 9.703 -12.609 -5.415 1.00 62.97 93 VAL A CA 1
ATOM 688 C C . VAL A 1 93 ? 9.935 -11.491 -6.441 1.00 62.97 93 VAL A C 1
ATOM 690 O O . VAL A 1 93 ? 11.026 -11.361 -6.997 1.00 62.97 93 VAL A O 1
ATOM 693 N N . VAL A 1 94 ? 8.914 -10.681 -6.728 1.00 68.25 94 VAL A N 1
ATOM 694 C CA . VAL A 1 94 ? 8.931 -9.725 -7.851 1.00 68.25 94 VAL A CA 1
ATOM 695 C C . VAL A 1 94 ? 9.555 -8.380 -7.460 1.00 68.25 94 VAL A C 1
ATOM 697 O O . VAL A 1 94 ? 10.064 -7.650 -8.316 1.00 68.25 94 VAL A O 1
ATOM 700 N N . HIS A 1 95 ? 9.570 -8.050 -6.168 1.00 73.69 95 HIS A N 1
ATOM 701 C CA . HIS A 1 95 ? 9.922 -6.721 -5.680 1.00 73.69 95 HIS A CA 1
ATOM 702 C C . HIS A 1 95 ? 11.005 -6.766 -4.606 1.00 73.69 95 HIS A C 1
ATOM 704 O O . HIS A 1 95 ? 11.088 -7.696 -3.811 1.00 73.69 95 HIS A O 1
ATOM 710 N N . ARG A 1 96 ? 11.836 -5.721 -4.562 1.00 81.81 96 ARG A N 1
ATOM 711 C CA . ARG A 1 96 ? 12.844 -5.553 -3.510 1.00 81.81 96 ARG A CA 1
ATOM 712 C C . ARG A 1 96 ? 12.289 -4.630 -2.435 1.00 81.81 96 ARG A C 1
ATOM 714 O O . ARG A 1 96 ? 11.923 -3.495 -2.736 1.00 81.81 96 ARG A O 1
ATOM 721 N N . LEU A 1 97 ? 12.281 -5.072 -1.182 1.00 84.00 97 LEU A N 1
ATOM 722 C CA . LEU A 1 97 ? 11.936 -4.202 -0.061 1.00 84.00 97 LEU A CA 1
ATOM 723 C C . LEU A 1 97 ? 12.985 -3.089 0.091 1.00 84.00 97 LEU A C 1
ATOM 725 O O . LEU A 1 97 ? 14.158 -3.372 0.316 1.00 84.00 97 LEU A O 1
ATOM 729 N N . ILE A 1 98 ? 12.565 -1.826 -0.023 1.00 87.25 98 ILE A N 1
ATOM 730 C CA . ILE A 1 98 ? 13.435 -0.661 0.213 1.00 87.25 98 ILE A CA 1
ATOM 731 C C . ILE A 1 98 ? 13.325 -0.217 1.671 1.00 87.25 98 ILE A C 1
ATOM 733 O O . ILE A 1 98 ? 14.320 0.094 2.323 1.00 87.25 98 ILE A O 1
ATOM 737 N N . SER A 1 99 ? 12.094 -0.130 2.178 1.00 87.62 99 SER A N 1
ATOM 738 C CA . SER A 1 99 ? 11.808 0.328 3.534 1.00 87.62 99 SER A CA 1
ATOM 739 C C . SER A 1 99 ? 10.461 -0.212 3.997 1.00 87.62 99 SER A C 1
ATOM 741 O O . SER A 1 99 ? 9.575 -0.481 3.188 1.00 87.62 99 SER A O 1
ATOM 743 N N . ASN A 1 100 ? 10.298 -0.367 5.304 1.00 89.56 100 ASN A N 1
ATOM 744 C CA . ASN A 1 100 ? 9.016 -0.653 5.920 1.00 89.56 100 ASN A CA 1
ATOM 745 C C . ASN A 1 100 ? 8.818 0.264 7.125 1.00 89.56 100 ASN A C 1
ATOM 747 O O . ASN A 1 100 ? 9.780 0.782 7.691 1.00 89.56 100 ASN A O 1
ATOM 751 N N . GLN A 1 101 ? 7.561 0.458 7.493 1.00 89.00 101 GLN A N 1
ATOM 752 C CA . GLN A 1 101 ? 7.182 1.174 8.695 1.00 89.00 101 GLN A CA 1
ATOM 753 C C . GLN A 1 101 ? 5.923 0.541 9.272 1.00 89.00 101 GLN A C 1
ATOM 755 O O . GLN A 1 101 ? 5.028 0.126 8.533 1.00 89.00 101 GLN A O 1
ATOM 760 N N . ARG A 1 102 ? 5.847 0.472 10.599 1.00 90.44 102 ARG A N 1
ATOM 761 C CA . ARG A 1 102 ? 4.622 0.110 11.306 1.00 90.44 102 ARG A CA 1
ATOM 762 C C . ARG A 1 102 ? 4.092 1.342 12.020 1.00 90.44 102 ARG A C 1
ATOM 764 O O . ARG A 1 102 ? 4.866 2.041 12.663 1.00 90.44 102 ARG A O 1
ATOM 771 N N . PHE A 1 103 ? 2.794 1.580 11.911 1.00 89.94 103 PHE A N 1
ATOM 772 C CA . PHE A 1 103 ? 2.108 2.626 12.660 1.00 89.94 103 PHE A CA 1
ATOM 773 C C . PHE A 1 103 ? 0.730 2.130 13.093 1.00 89.94 103 PHE A C 1
ATOM 775 O O . PHE A 1 103 ? 0.158 1.226 12.480 1.00 89.94 103 PHE A O 1
ATOM 782 N N . ALA A 1 104 ? 0.223 2.681 14.186 1.00 87.12 104 ALA A N 1
ATOM 783 C CA . ALA A 1 104 ? -1.064 2.319 14.763 1.00 87.12 104 ALA A CA 1
ATOM 784 C C . ALA A 1 104 ? -1.996 3.527 14.770 1.00 87.12 104 ALA A C 1
ATOM 786 O O . ALA A 1 104 ? -1.539 4.669 14.674 1.00 87.12 104 ALA A O 1
ATOM 78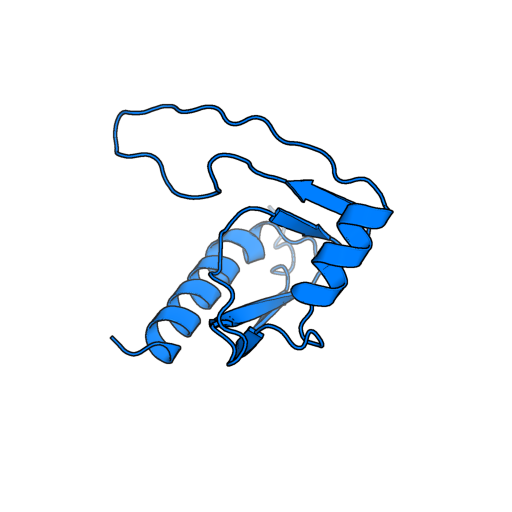7 N N . GLY A 1 105 ? -3.298 3.264 14.884 1.00 76.56 105 GLY A N 1
ATOM 788 C CA . GLY A 1 105 ? -4.251 4.321 15.188 1.00 76.56 105 GLY A CA 1
ATOM 789 C C . GLY A 1 105 ? -3.865 5.007 16.485 1.00 76.56 105 GLY A C 1
ATOM 790 O O . GLY A 1 105 ? -3.531 4.342 17.470 1.00 76.56 105 GLY A O 1
ATOM 791 N N . ALA A 1 106 ? -3.878 6.340 16.477 1.00 68.69 106 ALA A N 1
ATOM 792 C CA . ALA A 1 106 ? -3.768 7.076 17.723 1.00 68.69 106 ALA A CA 1
ATOM 793 C C . ALA A 1 106 ? -4.912 6.608 18.638 1.00 68.69 106 ALA A C 1
ATOM 795 O O . ALA A 1 106 ? -6.038 6.451 18.150 1.00 68.69 106 ALA A O 1
ATOM 796 N N . PRO A 1 107 ? -4.662 6.361 19.937 1.00 59.44 107 PRO A N 1
ATOM 797 C CA . PRO A 1 107 ? -5.751 6.116 20.865 1.00 59.44 107 PRO A CA 1
ATOM 798 C C . PRO A 1 107 ? -6.729 7.277 20.722 1.00 59.44 107 PRO A C 1
ATOM 800 O O . PRO A 1 107 ? -6.315 8.438 20.707 1.00 59.44 107 PRO A O 1
ATOM 803 N N . SER A 1 108 ? -8.006 6.953 20.525 1.00 56.69 108 SER A N 1
ATOM 804 C CA . SER A 1 108 ? -9.074 7.934 20.407 1.00 56.69 108 SER A CA 1
ATOM 805 C C . SER A 1 108 ? -9.102 8.767 21.684 1.00 56.69 108 SER A C 1
ATOM 807 O O . SER A 1 108 ? -9.731 8.386 22.669 1.00 56.69 108 SER A O 1
ATOM 809 N N . GLY A 1 109 ? -8.379 9.886 21.679 1.00 53.06 109 GLY A N 1
ATOM 810 C CA . GLY A 1 109 ? -8.631 10.980 22.592 1.00 53.06 109 GLY A CA 1
ATOM 811 C C . GLY A 1 109 ? -10.083 11.366 22.377 1.00 53.06 109 GLY A C 1
ATOM 812 O O . GLY A 1 109 ? -10.490 11.613 21.241 1.00 53.06 109 GLY A O 1
ATOM 813 N N . ILE A 1 110 ? -10.854 11.282 23.456 1.00 46.31 110 ILE A N 1
ATOM 814 C CA . ILE A 1 110 ? -12.249 11.704 23.560 1.00 46.31 110 ILE A CA 1
ATOM 815 C C . ILE A 1 110 ? -12.419 12.989 22.733 1.00 46.31 110 ILE A C 1
ATOM 817 O O . ILE A 1 110 ? -11.735 13.978 23.001 1.00 46.31 110 ILE A O 1
ATOM 821 N N . ARG A 1 111 ? -13.235 12.918 21.674 1.00 46.31 111 ARG A N 1
ATOM 822 C CA . ARG A 1 111 ? -13.679 14.100 20.926 1.00 46.31 111 ARG A CA 1
ATOM 823 C C . ARG A 1 111 ? -14.718 14.852 21.736 1.00 46.31 111 ARG A C 1
ATOM 825 O O . ARG A 1 111 ? -15.540 14.161 22.379 1.00 46.31 111 ARG A O 1
#

Secondary structure (DSSP, 8-state):
--HHHHHHHHHHHHHHHHGGGSPTT-EEEEEEEEE-TT-PPP---EEEETTEEEEESS-SPPPPTT-----PEEEPPHHHHHHHHHHHSTT-TTEEEEEEEEEEPPP----

Sequence (111 aa):
MTESGVAKNKLAVCERRLGPLLQSGVSIRALALGKGGAGVKMHNRYVLTEVGGLAVQTGLDQNARGTRQTDDLTVLSKEQHAARWSEFSPEGVVHRLISNQRFAGAPSGIR

pLDDT: mean 79.08, std 11.66, range [46.31, 94.75]

Foldseek 3Di:
DDLLVVQVVVVVVCCVVCQQVFDPPDKDKDFDWDFAPVRDDDFQFWDADPVFIKGWDVHPDDDDPPDDDDTDIDTDDPVRRVVVCLCPPPVHRGIDTSDIDMHHHDHPDPD